Protein AF-A0A7Y4WZN3-F1 (afdb_monomer_lite)

Secondary structure (DSSP, 8-state):
----------------HHHHGGGS--THHHHHHHHHHTTSS--TTB--TTT-----TT--EE---B-TTT-B------EE-GGGTTTB-TTT--B-SEEE-TTT--EEEGGGGB---

Structure (mmCIF, N/CA/C/O backbone):
data_AF-A0A7Y4WZN3-F1
#
_entry.id   AF-A0A7Y4WZN3-F1
#
loop_
_atom_site.group_PDB
_atom_site.id
_atom_site.type_symbol
_atom_site.label_atom_id
_atom_site.label_alt_id
_atom_site.label_comp_id
_atom_site.label_asym_id
_atom_site.label_entity_id
_atom_site.label_seq_id
_atom_site.pdbx_PDB_ins_code
_atom_site.Cartn_x
_atom_site.Cartn_y
_atom_site.Cartn_z
_atom_site.occupancy
_atom_site.B_iso_or_equiv
_atom_site.auth_seq_id
_atom_site.auth_comp_id
_atom_site.auth_asym_id
_atom_site.auth_atom_id
_atom_site.pdbx_PDB_model_num
ATOM 1 N N . MET A 1 1 ? -46.349 46.192 59.677 1.00 38.41 1 MET A N 1
ATOM 2 C CA . MET A 1 1 ? -45.843 45.602 58.415 1.00 38.41 1 MET A CA 1
ATOM 3 C C . MET A 1 1 ? -44.552 44.880 58.789 1.00 38.41 1 MET A C 1
ATOM 5 O O . MET A 1 1 ? -43.684 45.549 59.320 1.00 38.41 1 MET A O 1
ATOM 9 N N . ARG A 1 2 ? -44.568 43.542 58.941 1.00 31.06 2 ARG A N 1
ATOM 10 C CA . ARG A 1 2 ? -44.101 42.539 57.943 1.00 31.06 2 ARG A CA 1
ATOM 11 C C . ARG A 1 2 ? -42.686 42.879 57.437 1.00 31.06 2 ARG A C 1
ATOM 13 O O . ARG A 1 2 ? -42.539 43.971 56.913 1.00 31.06 2 ARG A O 1
ATOM 20 N N . ASN A 1 3 ? -41.640 42.057 57.489 1.00 29.81 3 ASN A N 1
ATOM 21 C CA . ASN A 1 3 ? -41.422 40.649 57.836 1.00 29.81 3 ASN A CA 1
ATOM 22 C C . ASN A 1 3 ? -39.915 40.462 58.127 1.00 29.81 3 ASN A C 1
ATOM 24 O O . ASN A 1 3 ? -39.096 41.255 57.663 1.00 29.81 3 ASN A O 1
ATOM 28 N N . ASP A 1 4 ? -39.590 39.375 58.825 1.00 39.78 4 ASP A N 1
ATOM 29 C CA . ASP A 1 4 ? -38.293 38.691 58.861 1.00 39.78 4 ASP A CA 1
ATOM 30 C C . ASP A 1 4 ? -37.650 38.476 57.474 1.00 39.78 4 ASP A C 1
ATOM 32 O O . ASP A 1 4 ? -38.353 38.443 56.462 1.00 39.78 4 ASP A O 1
ATOM 36 N N . LEU A 1 5 ? -36.329 38.236 57.438 1.00 38.78 5 LEU A N 1
ATOM 37 C CA . LEU A 1 5 ? -35.738 36.933 57.063 1.00 38.78 5 LEU A CA 1
ATOM 38 C C . LEU A 1 5 ? -34.206 37.022 56.859 1.00 38.78 5 LEU A C 1
ATOM 40 O O . LEU A 1 5 ? -33.701 37.587 55.896 1.00 38.78 5 LEU A O 1
ATOM 44 N N . THR A 1 6 ? -33.490 36.423 57.814 1.00 39.16 6 THR A N 1
ATOM 45 C CA . THR A 1 6 ? -32.407 35.430 57.642 1.00 39.16 6 THR A CA 1
ATOM 46 C C . THR A 1 6 ? -31.358 35.588 56.526 1.00 39.16 6 THR A C 1
ATOM 48 O O . THR A 1 6 ? -31.624 35.372 55.350 1.00 39.16 6 THR A O 1
ATOM 51 N N . ASN A 1 7 ? -30.108 35.765 56.969 1.00 47.25 7 ASN A N 1
ATOM 52 C CA . ASN A 1 7 ? -28.996 34.815 56.801 1.00 47.25 7 ASN A CA 1
ATOM 53 C C . ASN A 1 7 ? -28.910 34.056 55.456 1.00 47.25 7 ASN A C 1
ATOM 55 O O . ASN A 1 7 ? -29.601 33.060 55.256 1.00 47.25 7 ASN A O 1
ATOM 59 N N . LEU A 1 8 ? -27.972 34.455 54.593 1.00 43.41 8 LEU A N 1
ATOM 60 C CA . LEU A 1 8 ? -27.484 33.631 53.482 1.00 43.41 8 LEU A CA 1
ATOM 61 C C . LEU A 1 8 ? -25.950 33.635 53.470 1.00 43.41 8 LEU A C 1
ATOM 63 O O . LEU A 1 8 ? -25.295 34.293 52.669 1.00 43.41 8 LEU A O 1
ATOM 67 N N . SER A 1 9 ? -25.389 32.847 54.386 1.00 47.88 9 SER A N 1
ATOM 68 C CA . SER A 1 9 ? -24.218 32.026 54.079 1.00 47.88 9 SER A CA 1
ATOM 69 C C . SER A 1 9 ? -24.600 31.064 52.954 1.00 47.88 9 SER A C 1
ATOM 71 O O . SER A 1 9 ? -25.602 30.370 53.087 1.00 47.88 9 SER A O 1
ATOM 73 N N . ASN A 1 10 ? -23.828 31.027 51.867 1.00 39.22 10 ASN A N 1
ATOM 74 C CA . ASN A 1 10 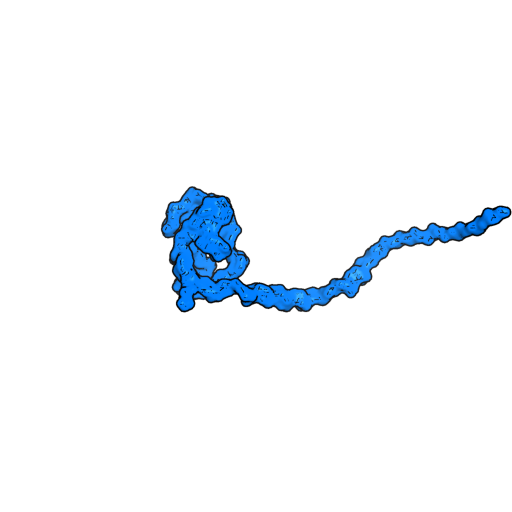? -23.716 29.876 50.965 1.00 39.22 10 ASN A CA 1
ATOM 75 C C . ASN A 1 10 ? -22.436 30.069 50.139 1.00 39.22 10 ASN A C 1
ATOM 77 O O . ASN A 1 10 ? -22.394 30.844 49.192 1.00 39.22 10 ASN A O 1
ATOM 81 N N . SER A 1 11 ? -21.307 29.595 50.660 1.00 41.31 11 SER A N 1
ATOM 82 C CA . SER A 1 11 ? -20.783 28.248 50.399 1.00 41.31 11 SER A CA 1
ATOM 83 C C . SER A 1 11 ? -20.270 28.122 48.964 1.00 41.31 11 SER A C 1
ATOM 85 O O . SER A 1 11 ? -21.002 27.780 48.035 1.00 41.31 11 SER A O 1
ATOM 87 N N . SER A 1 12 ? -18.975 28.427 48.810 1.00 44.94 12 SER A N 1
ATOM 88 C CA . SER A 1 12 ? -18.161 27.996 47.677 1.00 44.94 12 SER A CA 1
ATOM 89 C C . SER A 1 12 ? -18.373 26.505 47.466 1.00 44.94 12 SER A C 1
ATOM 91 O O . SER A 1 12 ? -17.952 25.690 48.286 1.00 44.94 12 SER A O 1
ATOM 93 N N . ARG A 1 13 ? -19.005 26.143 46.351 1.00 51.28 13 ARG A N 1
ATOM 94 C CA . ARG A 1 13 ? -19.039 24.762 45.879 1.00 51.28 13 ARG A CA 1
ATOM 95 C C . ARG A 1 13 ? -17.642 24.405 45.389 1.00 51.28 13 ARG A C 1
ATOM 97 O O . ARG A 1 13 ? -17.314 24.588 44.220 1.00 51.28 13 ARG A O 1
ATOM 104 N N . THR A 1 14 ? -16.800 23.929 46.295 1.00 50.62 14 THR A N 1
ATOM 105 C CA . THR A 1 14 ? -15.638 23.138 45.915 1.00 50.62 14 THR A CA 1
ATOM 106 C C . THR A 1 14 ? -16.172 21.873 45.255 1.00 50.62 14 THR A C 1
ATOM 108 O O . THR A 1 14 ? -16.818 21.039 45.887 1.00 50.62 14 THR A O 1
ATOM 111 N N . PHE A 1 15 ? -15.966 21.757 43.946 1.00 51.88 15 PHE A N 1
ATOM 112 C CA . PHE A 1 15 ? -16.204 20.510 43.236 1.00 51.88 15 PHE A CA 1
ATOM 113 C C . PHE A 1 15 ? -15.239 19.469 43.810 1.00 51.88 15 PHE A C 1
ATOM 115 O O . PHE A 1 15 ? -14.033 19.516 43.568 1.00 51.88 15 PHE A O 1
ATOM 122 N N . ASN A 1 16 ? -15.761 18.571 44.644 1.00 48.47 16 ASN A N 1
ATOM 123 C CA . ASN A 1 16 ? -14.995 17.475 45.216 1.00 48.47 16 ASN A CA 1
ATOM 124 C C . ASN A 1 16 ? -14.592 16.511 44.090 1.00 48.47 16 ASN A C 1
ATOM 126 O O . ASN A 1 16 ? -15.392 15.696 43.636 1.00 48.47 16 ASN A O 1
ATOM 130 N N . LEU A 1 17 ? -13.322 16.567 43.679 1.00 53.78 17 LEU A N 1
ATOM 131 C CA . LEU A 1 17 ? -12.682 15.606 42.765 1.00 53.78 17 LEU A CA 1
ATOM 132 C C . LEU A 1 17 ? -12.838 14.143 43.230 1.00 53.78 17 LEU A C 1
ATOM 134 O O . LEU A 1 17 ? -12.792 13.221 42.420 1.00 53.78 17 LEU A O 1
ATOM 138 N N . LEU A 1 18 ? -13.066 13.931 44.529 1.00 50.97 18 LEU A N 1
ATOM 139 C CA . LEU A 1 18 ? -13.292 12.616 45.128 1.00 50.97 18 LEU A CA 1
ATOM 140 C C . LEU A 1 18 ? -14.677 12.025 44.813 1.00 50.97 18 LEU A C 1
ATOM 142 O O . LEU A 1 18 ? -14.806 10.804 44.768 1.00 50.97 18 LEU A O 1
ATOM 146 N N . GLU A 1 19 ? -15.702 12.848 44.567 1.00 47.00 19 GLU A N 1
ATOM 147 C CA . GLU A 1 19 ? -17.046 12.348 44.233 1.00 47.00 19 GLU A CA 1
ATOM 148 C C . GLU A 1 19 ? -17.188 11.995 42.751 1.00 47.00 19 GLU A C 1
ATOM 150 O O . GLU A 1 19 ? -17.883 11.041 42.408 1.00 47.00 19 GLU A O 1
ATOM 155 N N . PHE A 1 20 ? -16.464 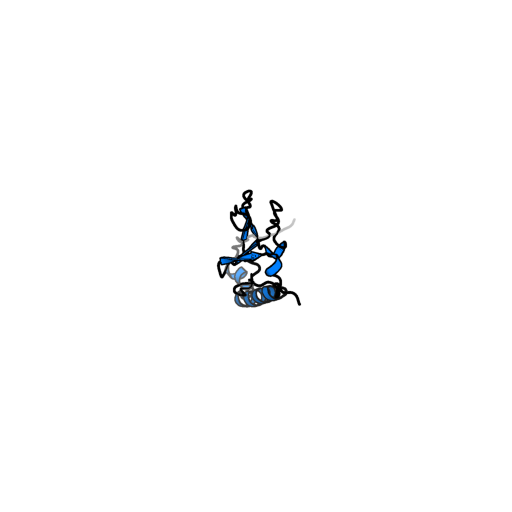12.689 41.870 1.00 50.28 20 PHE A N 1
ATOM 156 C CA . PHE A 1 20 ? -16.487 12.417 40.429 1.00 50.28 20 PHE A CA 1
ATOM 157 C C . PHE A 1 20 ? -15.929 11.022 40.089 1.00 50.28 20 PHE A C 1
ATOM 159 O O . PHE A 1 20 ? -16.393 10.355 39.167 1.00 50.28 20 PHE A O 1
ATOM 166 N N . ARG A 1 21 ? -14.984 10.531 40.902 1.00 52.25 21 ARG A N 1
ATOM 167 C CA . ARG A 1 21 ? -14.331 9.224 40.734 1.00 52.25 21 ARG A CA 1
ATOM 168 C C . ARG A 1 21 ? -15.262 8.027 40.967 1.00 52.25 21 ARG A C 1
ATOM 170 O O . ARG A 1 21 ? -14.956 6.935 40.510 1.00 52.25 21 ARG A O 1
ATOM 177 N N . ARG A 1 22 ? -16.397 8.208 41.654 1.00 52.47 22 ARG A N 1
ATOM 178 C CA . ARG A 1 22 ? -17.331 7.115 41.993 1.00 52.47 22 ARG A CA 1
ATOM 1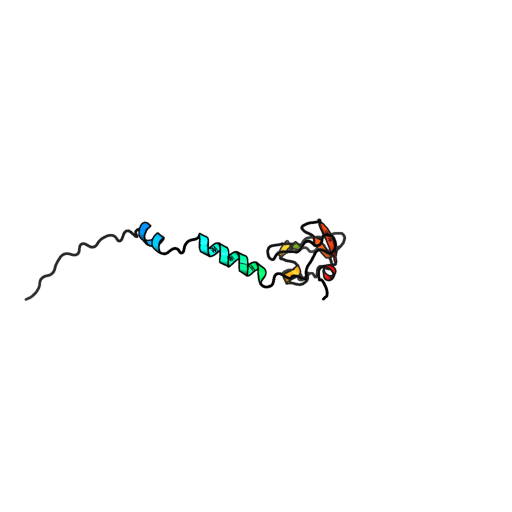79 C C . ARG A 1 22 ? -18.205 6.631 40.834 1.00 52.47 22 ARG A C 1
ATOM 181 O O . ARG A 1 22 ? -18.897 5.635 41.002 1.00 52.47 22 ARG A O 1
ATOM 188 N N . SER A 1 23 ? -18.185 7.326 39.698 1.00 52.72 23 SER A N 1
ATOM 189 C CA . SER A 1 23 ? -19.062 7.029 38.554 1.00 52.72 23 SER A CA 1
ATOM 190 C C . SER A 1 23 ? -18.304 6.569 37.312 1.00 52.72 23 SER A C 1
ATOM 192 O O . SER A 1 23 ? -18.925 6.357 36.273 1.00 52.72 23 SER A O 1
ATOM 194 N N . LEU A 1 24 ? -16.976 6.450 37.391 1.00 56.88 24 LEU A N 1
ATOM 195 C CA . LEU A 1 24 ? -16.205 5.880 36.297 1.00 56.88 24 LEU A CA 1
ATOM 196 C C . LEU A 1 24 ? -16.415 4.360 36.336 1.00 56.88 24 LEU A C 1
ATOM 198 O O . LEU A 1 24 ? -16.142 3.753 37.372 1.00 56.88 24 LEU A O 1
ATOM 202 N N . PRO A 1 25 ? -16.957 3.748 35.270 1.00 54.78 25 PRO A N 1
ATOM 203 C CA . PRO A 1 25 ? -16.999 2.295 35.174 1.00 54.78 25 PRO A CA 1
ATOM 204 C C . PRO A 1 25 ? -15.570 1.746 35.290 1.00 54.78 25 PRO A C 1
ATOM 206 O O . PRO A 1 25 ? -14.641 2.390 34.805 1.00 54.78 25 PRO A O 1
ATOM 209 N N . ASP A 1 26 ? -15.404 0.591 35.944 1.00 56.53 26 ASP A N 1
ATOM 210 C CA . ASP A 1 26 ? -14.104 -0.078 36.095 1.00 56.53 26 ASP A CA 1
ATOM 211 C C . ASP A 1 26 ? -13.381 -0.127 34.737 1.00 56.53 26 ASP A C 1
ATOM 213 O O . ASP A 1 26 ? -13.862 -0.784 33.808 1.00 56.53 26 ASP A O 1
ATOM 217 N N . GLU A 1 27 ? -12.244 0.575 34.616 1.00 52.69 27 GLU A N 1
ATOM 218 C CA . GLU A 1 27 ? -11.437 0.657 33.381 1.00 52.69 27 GLU A CA 1
ATOM 219 C C . GLU A 1 27 ? -11.113 -0.733 32.811 1.00 52.69 27 GLU A C 1
ATOM 221 O O . GLU A 1 27 ? -11.038 -0.913 31.598 1.00 52.69 27 GLU A O 1
ATOM 226 N N . GLU A 1 28 ? -11.013 -1.734 33.685 1.00 54.00 28 GLU A N 1
ATOM 227 C CA . GLU A 1 28 ? -10.700 -3.123 33.354 1.00 54.00 28 GLU A CA 1
ATOM 228 C C . GLU A 1 28 ? -11.795 -3.823 32.524 1.00 54.00 28 GLU A C 1
ATOM 230 O O . GLU A 1 28 ? -11.493 -4.697 31.722 1.00 54.00 28 GLU A O 1
ATOM 235 N N . LYS A 1 29 ? -13.073 -3.419 32.628 1.00 50.97 29 LYS A N 1
ATOM 236 C CA . LYS A 1 29 ? -14.170 -4.030 31.840 1.00 50.97 29 LYS A CA 1
ATOM 237 C C . LYS A 1 29 ? -14.344 -3.442 30.443 1.00 50.97 29 LYS A C 1
ATOM 239 O O . LYS A 1 29 ? -15.104 -3.981 29.636 1.00 50.97 29 LYS A O 1
ATOM 244 N N . VAL A 1 30 ? -13.711 -2.307 30.161 1.00 54.66 30 VAL A N 1
ATOM 245 C CA . VAL A 1 30 ? -13.837 -1.622 28.868 1.00 54.66 30 VAL A CA 1
ATOM 246 C C . VAL A 1 30 ? -12.922 -2.266 27.825 1.00 54.66 30 VAL A C 1
ATOM 248 O O . VAL A 1 30 ? -13.301 -2.354 26.658 1.00 54.66 30 VAL A O 1
ATOM 251 N N . THR A 1 31 ? -11.763 -2.780 28.237 1.00 55.50 31 THR A N 1
ATOM 252 C CA . THR A 1 31 ? -10.762 -3.371 27.337 1.00 55.50 31 THR A CA 1
ATOM 253 C C . THR A 1 31 ? -11.237 -4.662 26.675 1.00 55.50 31 THR A C 1
ATOM 255 O O . THR A 1 31 ? -10.988 -4.856 25.486 1.00 55.50 31 THR A O 1
ATOM 258 N N . ASP A 1 32 ? -12.008 -5.491 27.383 1.00 52.09 32 ASP A N 1
ATOM 259 C CA . ASP A 1 32 ? -12.503 -6.771 26.851 1.00 52.09 32 ASP A CA 1
ATOM 260 C C . ASP A 1 32 ? -13.474 -6.587 25.677 1.00 52.09 32 ASP A C 1
ATOM 262 O O . ASP A 1 32 ? -13.474 -7.366 24.727 1.00 52.09 32 ASP A O 1
ATOM 266 N N . ARG A 1 33 ? -14.273 -5.511 25.688 1.00 54.88 33 ARG A N 1
ATOM 267 C CA . ARG A 1 33 ? -15.246 -5.231 24.618 1.00 54.88 33 ARG A CA 1
ATOM 268 C C . ARG A 1 33 ? -14.620 -4.594 23.377 1.00 54.88 33 ARG A C 1
ATOM 270 O O . ARG A 1 33 ? -15.246 -4.612 22.324 1.00 54.88 33 ARG A O 1
ATOM 277 N N . ILE A 1 34 ? -13.420 -4.021 23.491 1.00 58.75 34 ILE A N 1
ATOM 278 C CA . ILE A 1 34 ? -12.700 -3.409 22.362 1.00 58.75 34 ILE A CA 1
ATOM 279 C C . ILE A 1 34 ? -11.983 -4.489 21.538 1.00 58.75 34 ILE A C 1
ATOM 281 O O . ILE A 1 34 ? -11.966 -4.397 20.313 1.00 58.75 34 ILE A O 1
ATOM 285 N N . GLY A 1 35 ? -11.468 -5.547 22.178 1.00 51.47 35 GLY A N 1
ATOM 286 C CA . GLY A 1 35 ? -10.778 -6.647 21.490 1.00 51.47 35 GLY A CA 1
ATOM 287 C C . GLY A 1 35 ? -11.677 -7.520 20.603 1.00 51.47 35 GLY A C 1
ATOM 288 O O . GLY A 1 35 ? -11.204 -8.095 19.629 1.00 51.47 35 GLY A O 1
ATOM 289 N N . GLU A 1 36 ? -12.979 -7.597 20.894 1.00 52.22 36 GLU A N 1
ATOM 290 C CA . GLU A 1 36 ? -13.926 -8.424 20.129 1.00 52.22 36 GLU A CA 1
ATOM 291 C C . GLU A 1 36 ? -14.381 -7.767 18.811 1.00 52.22 36 GLU A C 1
ATOM 293 O O . GLU A 1 36 ? -14.693 -8.464 17.844 1.00 52.22 36 GLU A O 1
ATOM 298 N N . ILE A 1 37 ? -14.370 -6.432 18.724 1.00 54.91 37 ILE A N 1
ATOM 299 C CA . ILE A 1 37 ? -14.855 -5.683 17.547 1.00 54.91 37 ILE A CA 1
ATOM 300 C C . ILE A 1 37 ? -13.885 -5.802 16.359 1.00 54.91 37 ILE A C 1
ATOM 302 O O . ILE A 1 37 ? -14.322 -5.781 15.210 1.00 54.91 37 ILE A O 1
ATOM 306 N N . ASP A 1 38 ? -12.595 -6.027 16.619 1.00 53.38 38 ASP A N 1
ATOM 307 C CA . ASP A 1 38 ? -11.567 -6.234 15.585 1.00 53.38 38 ASP A CA 1
ATOM 308 C C . ASP A 1 38 ? -11.773 -7.544 14.791 1.00 53.38 38 ASP A C 1
ATOM 310 O O . ASP A 1 38 ? -11.238 -7.746 13.702 1.00 53.38 38 ASP A O 1
ATOM 314 N N . SER A 1 39 ? -12.596 -8.455 15.324 1.00 52.12 39 SER A N 1
ATOM 315 C CA . SER A 1 39 ? -12.781 -9.804 14.785 1.00 52.12 39 SER A CA 1
ATOM 316 C C . SER A 1 39 ? -14.039 -9.999 13.934 1.00 52.12 39 SER A C 1
ATOM 318 O O . SER A 1 39 ? -14.239 -11.093 13.395 1.00 52.12 39 SER A O 1
ATOM 320 N N . ILE A 1 40 ? -14.879 -8.966 13.788 1.00 55.53 40 ILE A N 1
ATOM 321 C CA . ILE A 1 40 ? -16.206 -9.139 13.181 1.00 55.53 40 ILE A CA 1
ATOM 322 C C . ILE A 1 40 ? -16.144 -9.240 11.653 1.00 55.53 40 ILE A C 1
ATOM 324 O O . ILE A 1 40 ? -16.869 -10.064 11.124 1.00 55.53 40 ILE A O 1
ATOM 328 N N . ASP A 1 41 ? -15.235 -8.549 10.956 1.00 53.31 41 ASP A N 1
ATOM 329 C CA . ASP A 1 41 ? -15.094 -8.679 9.488 1.00 53.31 41 ASP A CA 1
ATOM 330 C C . ASP A 1 41 ? -13.670 -8.348 8.990 1.00 53.31 41 ASP A C 1
ATOM 332 O O . ASP A 1 41 ? -13.459 -7.765 7.925 1.00 53.31 41 ASP A O 1
ATOM 336 N N . GLY A 1 42 ? -12.647 -8.715 9.769 1.00 53.00 42 GLY A N 1
ATOM 337 C CA . GLY A 1 42 ? -11.251 -8.620 9.339 1.00 53.00 42 GLY A CA 1
ATOM 338 C C . GLY A 1 42 ? -10.999 -9.576 8.176 1.00 53.00 42 GLY A C 1
ATOM 339 O O . GLY A 1 42 ? -10.819 -10.771 8.400 1.00 53.00 42 GLY A O 1
ATOM 340 N N . ASN A 1 43 ? -11.051 -9.044 6.953 1.00 60.72 43 ASN A N 1
ATOM 341 C CA . ASN A 1 43 ? -10.934 -9.706 5.653 1.00 60.72 43 ASN A CA 1
ATOM 342 C C . ASN A 1 43 ? -10.122 -11.020 5.691 1.00 60.72 43 ASN A C 1
ATOM 344 O O . ASN A 1 43 ? -8.903 -11.034 5.500 1.00 60.72 43 ASN A O 1
ATOM 348 N N . ARG A 1 44 ? -10.799 -12.141 5.996 1.00 67.88 44 ARG A N 1
ATOM 349 C CA . ARG A 1 44 ? -10.151 -13.448 6.236 1.00 67.88 44 ARG A CA 1
ATOM 350 C C . ARG A 1 44 ? -9.443 -13.989 4.996 1.00 67.88 44 ARG A C 1
ATOM 352 O O . ARG A 1 44 ? -8.560 -14.838 5.137 1.00 67.88 44 ARG A O 1
ATOM 359 N N . ASN A 1 45 ? -9.804 -13.426 3.846 1.00 88.38 45 ASN A N 1
ATOM 360 C CA . ASN A 1 45 ? -9.409 -13.841 2.515 1.00 88.38 45 ASN A CA 1
ATOM 361 C C . ASN A 1 45 ? -8.312 -12.938 1.928 1.00 88.38 45 ASN A C 1
ATOM 363 O O . ASN A 1 45 ? -8.021 -13.050 0.744 1.00 88.38 45 ASN A O 1
ATOM 367 N N . ILE A 1 46 ? -7.699 -12.038 2.709 1.00 95.00 46 ILE A N 1
ATOM 368 C CA . ILE A 1 46 ? -6.536 -11.266 2.248 1.00 95.00 46 ILE A CA 1
ATOM 369 C C . ILE A 1 46 ? -5.274 -11.776 2.921 1.00 95.00 46 ILE A C 1
ATOM 371 O O . ILE A 1 46 ? -5.139 -11.706 4.144 1.00 95.00 46 ILE A O 1
ATOM 375 N N . ARG A 1 47 ? -4.315 -12.259 2.128 1.00 96.31 47 ARG A N 1
ATOM 376 C CA . ARG A 1 47 ? -3.021 -12.739 2.624 1.00 96.31 47 ARG A CA 1
ATOM 377 C C . ARG A 1 47 ? -1.910 -12.444 1.638 1.00 96.31 47 ARG A C 1
ATOM 379 O O . ARG A 1 47 ? -2.091 -12.544 0.432 1.00 96.31 47 ARG A O 1
ATOM 386 N N . CYS A 1 48 ? -0.720 -12.175 2.164 1.00 97.44 48 CYS A N 1
ATOM 387 C CA . CYS A 1 48 ? 0.476 -12.087 1.343 1.00 97.44 48 CYS A CA 1
ATOM 388 C C . CYS A 1 48 ? 0.661 -13.407 0.566 1.00 97.44 48 CYS A C 1
ATOM 390 O O . CYS A 1 48 ? 0.777 -14.462 1.202 1.00 97.44 48 CYS A O 1
ATOM 392 N N . PRO A 1 49 ? 0.770 -13.373 -0.773 1.00 97.00 49 PRO A N 1
ATOM 393 C CA . PRO A 1 49 ? 0.956 -14.583 -1.579 1.00 97.00 49 PRO A CA 1
ATOM 394 C C . PRO A 1 49 ? 2.264 -15.323 -1.276 1.00 97.00 49 PRO A C 1
ATOM 396 O O . PRO A 1 49 ? 2.371 -16.524 -1.502 1.00 97.00 49 PRO A O 1
ATOM 399 N N . ILE A 1 50 ? 3.257 -14.606 -0.742 1.00 97.56 50 ILE A N 1
ATOM 400 C CA . ILE A 1 50 ? 4.602 -15.121 -0.478 1.00 97.56 50 ILE A CA 1
ATOM 401 C C .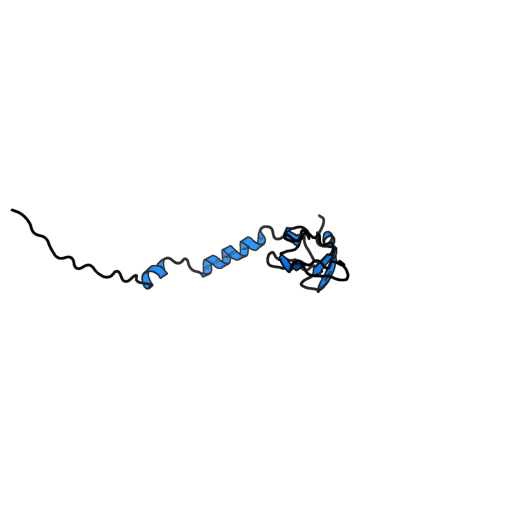 ILE A 1 50 ? 4.686 -15.750 0.917 1.00 97.56 50 ILE A C 1
ATOM 403 O O . ILE A 1 50 ? 5.081 -16.904 1.054 1.00 97.56 50 ILE A O 1
ATOM 407 N N . CYS A 1 51 ? 4.337 -14.996 1.966 1.00 97.50 51 CYS A N 1
ATOM 408 C CA . CYS A 1 51 ? 4.548 -15.418 3.357 1.00 97.50 51 CYS A CA 1
ATOM 409 C C . CYS A 1 51 ? 3.261 -15.678 4.146 1.00 97.50 51 CYS A C 1
ATOM 411 O O . CYS A 1 51 ? 3.336 -16.024 5.322 1.00 97.50 51 CYS A O 1
ATOM 413 N N . ARG A 1 52 ? 2.086 -15.505 3.526 1.00 95.56 52 ARG A N 1
ATOM 414 C CA . ARG A 1 52 ? 0.759 -15.725 4.131 1.00 95.56 52 ARG A CA 1
ATOM 415 C C . ARG A 1 52 ? 0.387 -14.769 5.269 1.00 95.56 52 ARG A C 1
ATOM 417 O O . ARG A 1 52 ? -0.668 -14.947 5.879 1.00 95.56 52 ARG A O 1
ATOM 424 N N . TRP A 1 53 ? 1.212 -13.751 5.531 1.00 96.38 53 TRP A N 1
ATOM 425 C CA . TRP A 1 53 ? 0.896 -12.675 6.471 1.00 96.38 53 TRP A CA 1
ATOM 426 C C . TRP A 1 53 ? -0.440 -12.019 6.119 1.00 96.38 53 TRP A C 1
ATOM 428 O O . TRP A 1 53 ? -0.719 -11.773 4.946 1.00 96.38 53 TRP A O 1
ATOM 438 N N . GLN A 1 54 ? -1.250 -11.754 7.141 1.00 95.56 54 GLN A N 1
ATOM 439 C CA . GLN A 1 54 ? -2.572 -11.164 6.995 1.00 95.56 54 GLN A CA 1
ATOM 440 C C . GLN A 1 54 ? -2.548 -9.713 7.486 1.00 95.56 54 GLN A C 1
ATOM 442 O O . GLN A 1 54 ? -2.243 -9.492 8.665 1.00 95.56 54 GLN A O 1
ATOM 447 N N . PRO A 1 55 ? -2.880 -8.748 6.616 1.00 94.81 55 PRO A N 1
ATOM 448 C CA . PRO A 1 55 ? -2.955 -7.351 6.999 1.00 94.81 55 PRO A CA 1
ATOM 449 C C . PRO A 1 55 ? -4.097 -7.117 7.992 1.00 94.81 55 PRO A C 1
ATOM 451 O O . PRO A 1 55 ? -5.178 -7.696 7.874 1.00 94.81 55 PRO A O 1
ATOM 454 N N . GLN A 1 56 ? -3.839 -6.262 8.969 1.00 93.69 56 GLN A N 1
ATOM 455 C CA . GLN A 1 56 ? -4.774 -5.757 9.965 1.00 93.69 56 GLN A CA 1
ATOM 456 C C . GLN A 1 56 ? -5.331 -4.399 9.529 1.00 93.69 56 GLN A C 1
ATOM 458 O O . GLN A 1 56 ? -4.753 -3.704 8.692 1.00 93.69 56 GLN A O 1
ATOM 463 N N . HIS A 1 57 ? -6.437 -3.969 10.137 1.00 89.81 57 HIS A N 1
ATOM 464 C CA . HIS A 1 57 ? -7.087 -2.700 9.795 1.00 89.81 57 HIS A CA 1
ATOM 465 C C . HIS A 1 57 ? -6.184 -1.467 10.022 1.00 89.81 57 HIS A C 1
ATOM 467 O O . HIS A 1 57 ? -6.342 -0.453 9.344 1.00 89.81 57 HIS A O 1
ATOM 473 N N . LEU A 1 58 ? -5.208 -1.542 10.938 1.00 93.12 58 LEU A N 1
ATOM 474 C CA . LEU A 1 58 ? -4.259 -0.455 11.228 1.00 93.12 58 LEU A CA 1
ATOM 475 C C . LEU A 1 58 ? -3.016 -0.439 10.340 1.00 93.12 58 LEU A C 1
ATOM 477 O O . LEU A 1 58 ? -2.265 0.532 10.398 1.00 93.12 58 LEU A O 1
ATOM 481 N N . ASP A 1 59 ? -2.797 -1.455 9.509 1.00 96.81 59 ASP A N 1
ATOM 482 C CA . ASP A 1 59 ? -1.638 -1.469 8.620 1.00 96.81 59 ASP A CA 1
ATOM 483 C C . ASP A 1 59 ? -1.742 -0.366 7.564 1.00 96.81 59 ASP A C 1
ATOM 485 O O . ASP A 1 59 ? -2.826 -0.059 7.052 1.00 96.81 59 ASP A O 1
ATOM 489 N N . ARG A 1 60 ? -0.607 0.272 7.264 1.00 97.94 60 ARG A N 1
ATOM 490 C CA . ARG A 1 60 ? -0.534 1.428 6.367 1.00 97.94 60 ARG A CA 1
ATOM 491 C C . ARG A 1 60 ? 0.502 1.215 5.276 1.00 97.94 60 ARG A C 1
ATOM 493 O O . ARG A 1 60 ? 1.632 0.814 5.540 1.00 97.94 60 ARG A O 1
ATOM 500 N N . TRP A 1 61 ? 0.095 1.555 4.060 1.00 98.25 61 TRP A N 1
ATOM 501 C CA . TRP A 1 61 ? 0.948 1.764 2.901 1.00 98.25 61 TRP A CA 1
ATOM 502 C C . TRP A 1 61 ? 0.927 3.239 2.555 1.00 98.25 61 TRP A C 1
ATOM 504 O O . TRP A 1 61 ? -0.083 3.916 2.756 1.00 98.25 61 TRP A O 1
ATOM 514 N N . THR A 1 62 ? 2.032 3.719 2.003 1.00 98.38 62 THR A N 1
ATOM 515 C CA . THR A 1 62 ? 2.186 5.120 1.627 1.00 98.38 62 THR A CA 1
ATOM 516 C C . THR A 1 62 ? 2.230 5.244 0.110 1.00 98.38 62 THR A C 1
ATOM 518 O O . THR A 1 62 ? 2.906 4.469 -0.566 1.00 98.38 62 THR A O 1
ATOM 521 N N . CYS A 1 63 ? 1.523 6.233 -0.439 1.00 98.31 63 CYS A N 1
ATOM 522 C CA . CYS A 1 63 ? 1.472 6.488 -1.876 1.00 98.31 63 CYS A CA 1
ATOM 523 C C . CYS A 1 63 ? 2.734 7.250 -2.248 1.00 98.31 63 CYS A C 1
ATOM 525 O O . CYS A 1 63 ? 2.727 8.480 -2.281 1.00 98.31 63 CYS A O 1
ATOM 527 N N . TRP A 1 64 ? 3.820 6.527 -2.469 1.00 97.44 64 TRP A N 1
ATOM 528 C CA . TRP A 1 64 ? 5.117 7.114 -2.769 1.00 97.44 64 TRP A CA 1
ATOM 529 C C . TRP A 1 64 ? 5.521 6.892 -4.215 1.00 97.44 64 TRP A C 1
ATOM 531 O O . TRP A 1 64 ? 4.901 6.105 -4.929 1.00 97.44 64 TRP A O 1
ATOM 541 N N . ASP A 1 65 ? 6.588 7.569 -4.617 1.00 97.69 65 ASP A N 1
ATOM 542 C CA . ASP A 1 65 ? 7.262 7.224 -5.856 1.00 97.69 65 ASP A CA 1
ATOM 543 C C . ASP A 1 65 ? 7.821 5.803 -5.735 1.00 97.69 65 ASP A C 1
ATOM 545 O O . ASP A 1 65 ? 8.462 5.432 -4.746 1.00 97.69 65 ASP A O 1
ATOM 549 N N . CYS A 1 66 ? 7.552 4.997 -6.748 1.00 95.88 66 CYS A N 1
ATOM 550 C CA . CYS A 1 66 ? 7.957 3.616 -6.854 1.00 95.88 66 CYS A CA 1
ATOM 551 C C . CYS A 1 66 ? 8.585 3.419 -8.228 1.00 95.88 66 CYS A C 1
ATOM 553 O O . CYS A 1 66 ? 7.948 3.637 -9.254 1.00 95.88 66 CYS A O 1
ATOM 555 N N . ASP A 1 67 ? 9.843 2.990 -8.241 1.00 95.81 67 ASP A N 1
ATOM 556 C CA . ASP A 1 67 ? 10.476 2.490 -9.456 1.00 95.81 67 ASP A CA 1
ATOM 557 C C . ASP A 1 67 ? 9.892 1.094 -9.786 1.00 95.81 67 ASP A C 1
ATOM 559 O O . ASP A 1 67 ? 8.692 0.857 -9.638 1.00 95.81 67 ASP A O 1
ATOM 563 N N . TYR A 1 68 ? 10.704 0.116 -10.179 1.00 93.75 68 TYR A N 1
ATOM 564 C CA . TYR A 1 68 ? 10.231 -1.267 -10.277 1.00 93.75 68 TYR A CA 1
ATOM 565 C C . TYR A 1 68 ? 9.570 -1.747 -8.957 1.00 93.75 68 TYR A C 1
ATOM 567 O O . TYR A 1 68 ? 10.164 -1.561 -7.889 1.00 93.75 68 TYR A O 1
ATOM 575 N N . PRO A 1 69 ? 8.406 -2.433 -8.989 1.00 95.31 69 PRO A N 1
ATOM 576 C CA . PRO A 1 69 ? 7.703 -2.962 -10.167 1.00 95.31 69 PRO A CA 1
ATOM 577 C C . PRO A 1 69 ? 6.558 -2.092 -10.719 1.00 95.31 69 PRO A C 1
ATOM 579 O O . PRO A 1 69 ? 5.971 -2.465 -11.735 1.00 95.31 69 PRO A O 1
ATOM 582 N N . GLU A 1 70 ? 6.213 -0.982 -10.065 1.00 94.19 70 GLU A N 1
ATOM 583 C CA . GLU A 1 70 ? 5.043 -0.162 -10.420 1.00 94.19 70 GLU A CA 1
ATOM 584 C C . GLU A 1 70 ? 5.382 0.936 -11.444 1.00 94.19 70 GLU A C 1
ATOM 586 O O . GLU A 1 70 ? 4.557 1.244 -12.300 1.00 94.19 70 GLU A O 1
ATOM 591 N N . TYR A 1 71 ? 6.599 1.490 -11.391 1.00 96.19 71 TYR A N 1
ATOM 592 C CA . TYR A 1 71 ? 7.071 2.609 -12.218 1.00 96.19 71 TYR A CA 1
ATOM 593 C C . TYR A 1 71 ? 6.138 3.831 -12.162 1.00 96.19 71 TYR A C 1
ATOM 595 O O . TYR A 1 71 ? 5.719 4.376 -13.185 1.00 96.19 71 TYR A O 1
ATOM 603 N N . PHE A 1 72 ? 5.812 4.260 -10.944 1.00 96.31 72 PHE A N 1
ATOM 604 C CA . PHE A 1 72 ? 4.938 5.387 -10.640 1.00 96.31 72 PHE A CA 1
ATOM 605 C C . PHE A 1 72 ? 5.719 6.492 -9.913 1.00 96.31 72 PHE A C 1
ATOM 607 O O . PHE A 1 72 ? 6.288 6.238 -8.860 1.00 96.31 72 PHE A O 1
ATOM 614 N N . TYR A 1 73 ? 5.737 7.719 -10.445 1.00 97.06 73 TYR A N 1
ATOM 615 C CA . TYR A 1 73 ? 6.558 8.833 -9.925 1.00 97.06 73 TYR A CA 1
ATOM 616 C C . TYR A 1 73 ? 5.740 10.099 -9.603 1.00 97.06 73 TYR A C 1
ATOM 618 O O . TYR A 1 73 ? 6.242 11.218 -9.696 1.00 97.06 73 TYR A O 1
ATOM 626 N N . GLU A 1 74 ? 4.451 9.929 -9.298 1.00 96.94 74 GLU A N 1
ATOM 627 C CA . GLU A 1 74 ? 3.547 11.017 -8.897 1.00 96.94 74 GLU A CA 1
ATOM 628 C C . GLU A 1 74 ? 2.937 10.738 -7.509 1.00 96.94 74 GLU A C 1
ATOM 630 O O . GLU A 1 74 ? 1.748 10.971 -7.260 1.00 96.94 74 GLU A O 1
ATOM 635 N N . GLY A 1 75 ? 3.739 10.187 -6.592 1.00 96.69 75 GLY A N 1
ATOM 636 C CA . GLY A 1 75 ? 3.309 9.853 -5.237 1.00 96.69 75 GLY A CA 1
ATOM 637 C C . GLY A 1 75 ? 2.768 11.067 -4.476 1.00 96.69 75 GLY A C 1
ATOM 638 O O . GLY A 1 75 ? 3.445 12.082 -4.336 1.00 96.69 75 GLY A O 1
ATOM 639 N N . CYS A 1 76 ? 1.543 10.971 -3.944 1.00 98.25 76 CYS A N 1
ATOM 640 C CA . CYS A 1 76 ? 0.916 12.062 -3.180 1.00 98.25 76 CYS A CA 1
ATOM 641 C C . CYS A 1 76 ? 1.148 11.984 -1.665 1.00 98.25 76 CYS A C 1
ATOM 643 O O . CYS A 1 76 ? 0.751 12.881 -0.925 1.00 98.25 76 CYS A O 1
ATOM 645 N N . GLY A 1 77 ? 1.737 10.889 -1.198 1.00 98.19 77 GLY A N 1
ATOM 646 C CA . GLY A 1 77 ? 2.126 10.674 0.184 1.00 98.19 77 GLY A CA 1
ATOM 647 C C . GLY A 1 77 ? 1.040 10.288 1.174 1.00 98.19 77 GLY A C 1
ATOM 648 O O . GLY A 1 77 ? 1.304 10.204 2.369 1.00 98.19 77 GLY A O 1
ATOM 649 N N . THR A 1 78 ? -0.164 10.003 0.694 1.00 98.44 78 THR A N 1
ATOM 650 C CA . THR A 1 78 ? -1.246 9.506 1.543 1.00 98.44 78 THR A CA 1
ATOM 651 C C . THR A 1 78 ? -0.877 8.161 2.158 1.00 98.44 78 THR A C 1
ATOM 653 O O . THR A 1 78 ? -0.379 7.285 1.455 1.00 98.44 78 THR A O 1
ATOM 656 N N . GLU A 1 79 ? -1.166 7.992 3.447 1.00 98.56 79 GLU A N 1
ATOM 657 C CA . GLU A 1 79 ? -1.069 6.724 4.170 1.00 98.56 79 GLU A CA 1
ATOM 658 C C . GLU A 1 79 ? -2.464 6.119 4.335 1.00 98.56 79 GLU A C 1
ATOM 660 O O . GLU A 1 79 ? -3.371 6.776 4.847 1.00 98.56 79 GLU A O 1
ATOM 665 N N . TRP A 1 80 ? -2.659 4.876 3.901 1.00 97.94 80 TRP A N 1
ATOM 666 C CA . TRP A 1 80 ? -3.943 4.180 4.027 1.00 97.94 80 TRP A CA 1
ATOM 667 C C . TRP A 1 80 ? -3.752 2.667 4.045 1.00 97.94 80 TRP A C 1
ATOM 669 O O . TRP A 1 80 ? -2.673 2.157 3.731 1.00 97.94 80 TRP A O 1
ATOM 679 N N . ASN A 1 81 ? -4.797 1.931 4.418 1.00 97.38 81 ASN A N 1
ATOM 680 C CA . ASN A 1 81 ? -4.805 0.495 4.200 1.00 97.38 81 ASN A CA 1
ATOM 681 C C . ASN A 1 81 ? -5.216 0.224 2.747 1.00 97.38 81 ASN A C 1
ATOM 683 O O . ASN A 1 81 ? -6.354 0.470 2.354 1.00 97.38 81 ASN A O 1
ATOM 687 N N . THR A 1 82 ? -4.287 -0.299 1.948 1.00 97.50 82 THR A N 1
ATOM 688 C CA . THR A 1 82 ? -4.492 -0.528 0.509 1.00 97.50 82 THR A CA 1
ATOM 689 C C . THR A 1 82 ? -5.720 -1.391 0.197 1.00 97.50 82 THR A C 1
ATOM 691 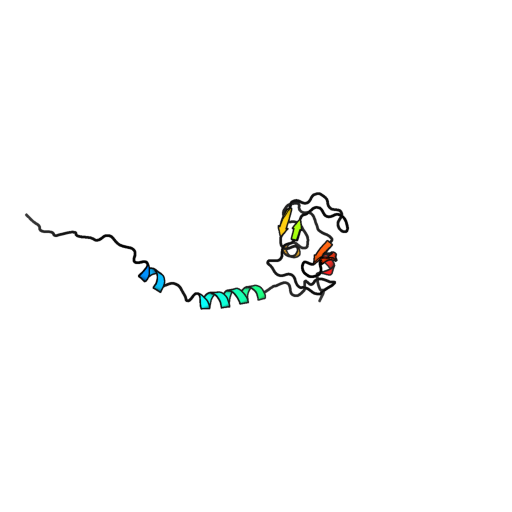O O . THR A 1 82 ? -6.376 -1.206 -0.828 1.00 97.50 82 THR A O 1
ATOM 694 N N . PHE A 1 83 ? -6.106 -2.277 1.114 1.00 96.69 83 PHE A N 1
ATOM 695 C CA . PHE A 1 83 ? -7.229 -3.189 0.933 1.00 96.69 83 PHE A CA 1
ATOM 696 C C . PHE A 1 83 ? -8.600 -2.556 1.201 1.00 96.69 83 PHE A C 1
ATOM 698 O O . PHE A 1 83 ? -9.601 -3.112 0.753 1.00 96.69 83 PHE A O 1
ATOM 705 N N . GLU A 1 84 ? -8.670 -1.387 1.850 1.00 95.31 84 GLU A N 1
ATOM 706 C CA . GLU A 1 84 ? -9.922 -0.624 2.020 1.00 95.31 84 GLU A CA 1
ATOM 707 C C . GLU A 1 84 ? -10.471 -0.114 0.680 1.00 95.31 84 GLU A C 1
ATOM 709 O O . GLU A 1 84 ? -11.675 0.083 0.524 1.00 95.31 84 GLU A O 1
ATOM 714 N N . THR A 1 85 ? -9.588 0.097 -0.296 1.00 96.38 85 THR A N 1
ATOM 715 C CA . THR A 1 85 ? -9.915 0.692 -1.598 1.00 96.38 85 THR A CA 1
ATOM 716 C C . THR A 1 85 ? -9.554 -0.205 -2.781 1.00 96.38 85 THR A C 1
ATOM 718 O O . THR A 1 85 ? -9.645 0.237 -3.927 1.00 96.38 85 THR A O 1
ATOM 721 N N . GLY A 1 86 ? -9.121 -1.444 -2.527 1.00 95.88 86 GLY A N 1
ATOM 722 C CA . GLY A 1 86 ? -8.663 -2.367 -3.568 1.00 95.88 86 GLY A CA 1
ATOM 723 C C . GLY A 1 86 ? -7.455 -1.841 -4.347 1.00 95.88 86 GLY A C 1
ATOM 724 O O . GLY A 1 86 ? -7.419 -1.936 -5.572 1.00 95.88 86 GLY A O 1
ATOM 725 N N . GLY A 1 87 ? -6.502 -1.209 -3.661 1.00 96.81 87 GLY A N 1
ATOM 726 C CA . GLY A 1 87 ? -5.267 -0.704 -4.259 1.00 96.81 87 GLY A CA 1
ATOM 727 C C . GLY A 1 87 ? -5.366 0.719 -4.796 1.00 96.81 87 GLY A C 1
ATOM 728 O O . GLY A 1 87 ? -4.382 1.254 -5.297 1.00 96.81 87 GLY A O 1
ATOM 729 N N . LYS A 1 88 ? -6.523 1.377 -4.693 1.00 98.50 88 LYS A N 1
ATOM 730 C CA . LYS A 1 88 ? -6.686 2.740 -5.201 1.00 98.50 88 LYS A CA 1
ATOM 731 C C . LYS A 1 88 ? -6.312 3.784 -4.152 1.00 98.50 88 LYS A C 1
ATOM 733 O O . LYS A 1 88 ? -6.935 3.846 -3.094 1.00 98.50 88 LYS A O 1
ATOM 738 N N . CYS A 1 89 ? -5.352 4.656 -4.440 1.00 98.31 89 CYS A N 1
ATOM 739 C CA . CYS A 1 89 ? -5.043 5.765 -3.542 1.00 98.31 89 CYS A CA 1
ATOM 740 C C . CYS A 1 89 ? -6.276 6.683 -3.388 1.00 98.31 89 CYS A C 1
ATOM 742 O O . CYS A 1 89 ? -6.817 7.138 -4.398 1.00 98.31 89 CYS A O 1
ATOM 744 N N . PRO A 1 90 ? -6.727 7.013 -2.165 1.00 98.31 90 PRO A N 1
ATOM 745 C CA . PRO A 1 90 ? -7.927 7.832 -1.969 1.00 98.31 90 PRO A CA 1
ATOM 746 C C . PRO A 1 90 ? -7.728 9.316 -2.320 1.00 98.31 90 PRO A C 1
ATOM 748 O O . PRO A 1 90 ? -8.703 10.059 -2.394 1.00 98.31 90 PRO A O 1
ATOM 751 N N . THR A 1 91 ? -6.484 9.759 -2.534 1.00 98.25 91 THR A N 1
ATOM 752 C CA . THR A 1 91 ? -6.153 11.164 -2.814 1.00 98.25 91 THR A CA 1
ATOM 753 C C . THR A 1 91 ? -5.815 11.401 -4.282 1.00 98.25 91 THR A C 1
ATOM 755 O O . THR A 1 91 ? -6.507 12.174 -4.938 1.00 98.25 91 THR A O 1
ATOM 758 N N . CYS A 1 92 ? -4.777 10.749 -4.820 1.00 98.00 92 CYS A N 1
ATOM 759 C CA . CYS A 1 92 ? -4.397 10.916 -6.230 1.00 98.00 92 CYS A CA 1
ATOM 760 C C . CYS A 1 92 ? -5.139 9.966 -7.179 1.00 98.00 92 CYS A C 1
ATOM 762 O O . CYS A 1 92 ? -4.995 10.082 -8.391 1.00 98.00 92 CYS A O 1
ATOM 764 N N . PHE A 1 93 ? -5.933 9.032 -6.644 1.00 97.62 93 PHE A N 1
ATOM 765 C CA . PHE A 1 93 ? -6.695 8.039 -7.407 1.00 97.62 93 PHE A CA 1
ATOM 766 C C . PHE A 1 93 ? -5.861 7.064 -8.248 1.00 97.62 93 PHE A C 1
ATOM 768 O O . PHE A 1 93 ? -6.455 6.302 -9.015 1.00 97.62 93 PHE A O 1
ATOM 775 N N . HIS A 1 94 ? -4.534 7.031 -8.067 1.00 97.81 94 HIS A N 1
ATOM 776 C CA . HIS A 1 94 ? -3.671 6.014 -8.671 1.00 97.81 94 HIS A CA 1
ATOM 777 C C . HIS A 1 94 ? -4.123 4.612 -8.259 1.00 97.81 94 HIS A C 1
ATOM 779 O O . HIS A 1 94 ? -4.414 4.373 -7.084 1.00 97.81 94 HIS A O 1
ATOM 785 N N . GLN A 1 95 ? -4.189 3.698 -9.223 1.00 98.19 95 GLN A N 1
ATOM 786 C CA . GLN A 1 95 ? -4.539 2.301 -8.997 1.00 98.19 95 GLN A CA 1
ATOM 787 C C . GLN A 1 95 ? -3.252 1.487 -8.924 1.00 98.19 95 GLN A C 1
ATOM 789 O O . GLN A 1 95 ? -2.662 1.182 -9.956 1.00 98.19 95 GLN A O 1
ATOM 794 N N . TRP A 1 96 ? -2.851 1.116 -7.712 1.00 98.00 96 TRP A N 1
ATOM 795 C CA . TRP A 1 96 ? -1.672 0.294 -7.494 1.00 98.00 96 TRP A CA 1
ATOM 796 C C . TRP A 1 96 ? -1.906 -1.119 -8.032 1.00 98.00 96 TRP A C 1
ATOM 798 O O . TRP A 1 96 ? -2.839 -1.810 -7.604 1.00 98.00 96 TRP A O 1
ATOM 808 N N . ALA A 1 97 ? -1.070 -1.548 -8.978 1.00 98.19 97 ALA A N 1
ATOM 809 C CA . ALA A 1 97 ? -1.074 -2.913 -9.502 1.00 98.19 97 ALA A CA 1
ATOM 810 C C . ALA A 1 97 ? -0.290 -3.867 -8.593 1.00 98.19 97 ALA A C 1
ATOM 812 O O . ALA A 1 97 ? -0.597 -5.061 -8.532 1.00 98.19 97 ALA A O 1
ATOM 813 N N . TRP A 1 98 ? 0.695 -3.344 -7.863 1.00 98.38 98 TRP A N 1
ATOM 814 C CA . TRP A 1 98 ? 1.535 -4.084 -6.931 1.00 98.38 98 TRP A CA 1
ATOM 815 C C . TRP A 1 98 ? 1.341 -3.626 -5.488 1.00 98.38 98 TRP A C 1
ATOM 817 O O . TRP A 1 98 ? 0.984 -2.490 -5.189 1.00 98.38 98 TRP A O 1
ATOM 827 N N . THR A 1 99 ? 1.583 -4.532 -4.547 1.00 98.00 99 THR A N 1
ATOM 828 C CA . THR A 1 99 ? 1.553 -4.233 -3.114 1.00 98.00 99 THR A CA 1
ATOM 829 C C . THR A 1 99 ? 2.704 -4.939 -2.420 1.00 98.00 99 THR A C 1
ATOM 831 O O . THR A 1 99 ? 2.930 -6.137 -2.620 1.00 98.00 99 THR A O 1
ATOM 834 N N . SER A 1 100 ? 3.445 -4.181 -1.615 1.00 97.62 100 SER A N 1
ATOM 835 C CA . SER A 1 100 ? 4.535 -4.692 -0.791 1.00 97.62 100 SER A CA 1
ATOM 836 C C . SER A 1 100 ? 3.994 -5.315 0.492 1.00 97.62 100 SER A C 1
ATOM 838 O O . SER A 1 100 ? 3.046 -4.826 1.102 1.00 97.62 100 SER A O 1
ATOM 840 N N . CYS A 1 101 ? 4.594 -6.415 0.931 1.00 98.25 101 CYS A N 1
ATOM 841 C CA . CYS A 1 101 ? 4.237 -7.035 2.197 1.00 98.25 101 CYS A CA 1
ATOM 842 C C . CYS A 1 101 ? 4.963 -6.367 3.366 1.00 98.25 101 CYS A C 1
ATOM 844 O O . CYS A 1 101 ? 6.188 -6.347 3.385 1.00 98.25 101 CYS A O 1
ATOM 846 N N . LEU A 1 102 ? 4.241 -5.909 4.391 1.00 97.88 102 LEU A N 1
ATOM 847 C CA . LEU A 1 102 ? 4.864 -5.283 5.568 1.00 97.88 102 LEU A CA 1
ATOM 848 C C . LEU A 1 102 ? 5.635 -6.287 6.448 1.00 97.88 102 LEU A C 1
ATOM 850 O O . LEU A 1 102 ? 6.514 -5.898 7.213 1.00 97.88 102 LEU A O 1
ATOM 854 N N . SER A 1 103 ? 5.350 -7.588 6.308 1.00 98.12 103 SER A N 1
ATOM 855 C CA . SER A 1 103 ? 6.039 -8.657 7.041 1.00 98.12 103 SER A CA 1
ATOM 856 C C . SER A 1 103 ? 7.275 -9.192 6.310 1.00 98.12 103 SER A C 1
ATOM 858 O O . SER A 1 103 ? 8.355 -9.215 6.892 1.00 98.12 103 SER A O 1
ATOM 860 N N . CYS A 1 104 ? 7.149 -9.613 5.044 1.00 98.25 104 CYS A N 1
ATOM 861 C CA . CYS A 1 104 ? 8.261 -10.224 4.296 1.00 98.25 104 CYS A CA 1
ATOM 862 C C . CYS A 1 104 ? 8.920 -9.303 3.265 1.00 98.25 104 CYS A C 1
ATOM 864 O O . CYS A 1 104 ? 9.898 -9.705 2.642 1.00 98.25 104 CYS A O 1
ATOM 866 N N . TRP A 1 105 ? 8.359 -8.112 3.040 1.00 96.88 105 TRP A N 1
ATOM 867 C CA . TRP A 1 105 ? 8.895 -7.044 2.184 1.00 96.88 105 TRP A CA 1
ATOM 868 C C . TRP A 1 105 ? 8.966 -7.399 0.695 1.00 96.88 105 TRP A C 1
ATOM 870 O O . TRP A 1 105 ? 9.428 -6.611 -0.126 1.00 96.88 105 TRP A O 1
ATOM 880 N N . GLY A 1 106 ? 8.452 -8.573 0.329 1.00 97.50 106 GLY A N 1
ATOM 881 C CA . GLY A 1 106 ? 8.246 -8.969 -1.052 1.00 97.50 106 GLY A CA 1
ATOM 882 C C . GLY A 1 106 ? 7.089 -8.201 -1.681 1.00 97.50 106 GLY A C 1
ATOM 883 O O . GLY A 1 106 ? 6.127 -7.833 -1.004 1.00 97.50 106 GLY A O 1
ATOM 884 N N . TRP A 1 107 ? 7.183 -7.996 -2.990 1.00 97.75 107 TRP A N 1
ATOM 885 C CA . TRP A 1 107 ? 6.116 -7.428 -3.803 1.00 97.75 107 TRP A CA 1
ATOM 886 C C . TRP A 1 107 ? 5.314 -8.546 -4.461 1.00 97.75 107 TRP A C 1
ATOM 888 O O . TRP A 1 107 ? 5.864 -9.547 -4.921 1.00 97.75 107 TRP A O 1
ATOM 898 N N . SER A 1 108 ? 4.002 -8.384 -4.516 1.00 97.88 108 SER A N 1
ATOM 899 C CA . SER A 1 108 ? 3.106 -9.249 -5.288 1.00 97.88 108 SER A CA 1
ATOM 900 C C . SER A 1 108 ? 2.032 -8.388 -5.927 1.00 97.88 108 SER A C 1
ATOM 902 O O . SER A 1 108 ? 1.781 -7.274 -5.451 1.00 97.88 108 SER A O 1
ATOM 904 N N . LYS A 1 109 ? 1.414 -8.869 -7.007 1.00 98.00 109 LYS A N 1
ATOM 905 C CA . LYS A 1 109 ? 0.305 -8.128 -7.599 1.00 98.00 109 LYS A CA 1
ATOM 906 C C . LYS A 1 109 ? -0.805 -7.991 -6.575 1.00 98.00 109 LYS A C 1
ATOM 908 O O . LYS A 1 109 ? -1.090 -8.947 -5.859 1.00 98.00 109 LYS A O 1
ATOM 913 N N . HIS A 1 110 ? -1.444 -6.832 -6.529 1.00 97.56 110 HIS A N 1
ATOM 914 C CA . HIS A 1 110 ? -2.513 -6.554 -5.580 1.00 97.56 110 HIS A CA 1
ATOM 915 C C . HIS A 1 110 ? -3.656 -7.580 -5.697 1.00 97.56 110 HIS A C 1
ATOM 917 O O . HIS A 1 110 ? -4.159 -8.051 -4.685 1.00 97.56 110 HIS A O 1
ATOM 923 N N . GLU A 1 111 ? -3.990 -8.011 -6.921 1.00 96.06 111 GLU A N 1
ATOM 924 C CA . GLU A 1 111 ?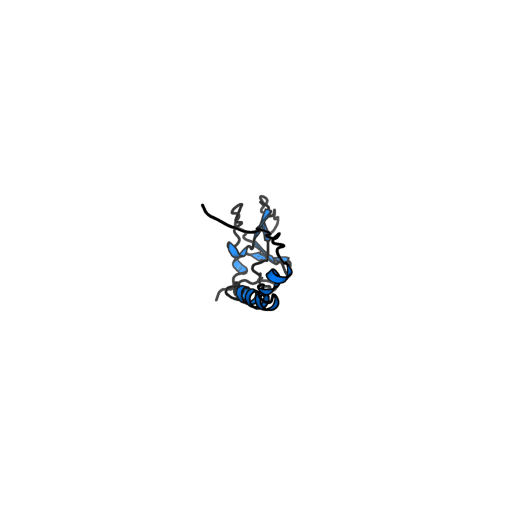 -5.004 -9.047 -7.183 1.00 96.06 111 GLU A CA 1
ATOM 925 C C . GLU A 1 111 ? -4.690 -10.407 -6.534 1.00 96.06 111 GLU A C 1
ATOM 927 O O . GLU A 1 111 ? -5.608 -11.104 -6.108 1.00 96.06 111 GLU A O 1
ATOM 932 N N . ASP A 1 112 ? -3.409 -10.769 -6.408 1.00 96.94 112 ASP A N 1
ATOM 933 C CA . ASP A 1 112 ? -2.993 -12.074 -5.884 1.00 96.94 112 ASP A CA 1
ATOM 934 C C . ASP A 1 112 ? -3.173 -12.172 -4.362 1.00 96.94 112 ASP A C 1
ATOM 936 O O . ASP A 1 112 ? -3.179 -13.273 -3.813 1.00 96.94 112 ASP A O 1
ATOM 940 N N . TRP A 1 113 ? -3.323 -11.037 -3.668 1.00 97.06 113 TRP A N 1
ATOM 941 C CA . TRP A 1 113 ? -3.546 -11.012 -2.221 1.00 97.06 113 TRP A CA 1
ATOM 942 C C . TRP A 1 113 ? -4.921 -11.546 -1.817 1.00 97.06 113 TRP A C 1
ATOM 944 O O . TRP A 1 113 ? -5.099 -11.917 -0.658 1.00 97.06 113 TRP A O 1
ATOM 954 N N . TYR A 1 114 ? -5.879 -11.574 -2.745 1.00 94.69 114 TYR A N 1
ATOM 955 C CA . TYR A 1 114 ? -7.245 -12.017 -2.499 1.00 94.69 114 TYR A CA 1
ATOM 956 C C . TYR A 1 114 ? -7.383 -13.517 -2.775 1.00 94.69 114 TYR A C 1
ATOM 958 O O . TYR A 1 114 ? -7.278 -13.981 -3.913 1.00 94.69 114 TYR A O 1
ATOM 966 N N . GLU A 1 115 ? -7.659 -14.286 -1.728 1.00 88.69 115 GLU A N 1
ATOM 967 C CA . GLU A 1 115 ? -8.003 -15.699 -1.831 1.00 88.69 115 GLU A CA 1
ATOM 968 C C . GLU A 1 115 ? -9.393 -15.837 -2.458 1.00 88.69 115 GLU A C 1
ATOM 970 O O . GLU A 1 115 ? -10.352 -15.192 -2.031 1.00 88.69 115 GLU A O 1
ATOM 975 N N . ARG A 1 116 ? -9.493 -16.665 -3.501 1.00 80.25 116 ARG A N 1
ATOM 976 C CA . ARG A 1 116 ? -10.782 -17.050 -4.083 1.00 80.25 116 ARG A CA 1
ATOM 977 C C . ARG A 1 116 ? -11.290 -18.282 -3.342 1.00 80.25 116 ARG A C 1
ATOM 979 O O . ARG A 1 116 ? -10.507 -19.209 -3.137 1.00 80.25 116 ARG A O 1
ATOM 986 N N . ASP A 1 117 ? -12.566 -18.260 -2.975 1.00 58.91 117 ASP A N 1
ATOM 987 C CA . ASP A 1 117 ? -13.277 -19.408 -2.399 1.00 58.91 117 ASP A CA 1
ATOM 988 C C . ASP A 1 117 ? -13.488 -20.538 -3.427 1.00 58.91 117 ASP A C 1
ATOM 990 O O . ASP A 1 117 ? -13.639 -20.234 -4.639 1.00 58.91 117 ASP A O 1
#

Radius of gyration: 28.14 Å; chains: 1; bounding box: 56×65×71 Å

Sequence (117 aa):
MRNDLTNLSNSSRTFNLLEFRRSLPDEEKVTDRIGEIDSIDGNRNIRCPICRWQPQHLDRWTCWDCDYPEYFYEGCGTEWNTFETGGKCPTCFHQWAWTSCLSCWGWSKHEDWYERD

Foldseek 3Di:
DDDDDDDDDDDDPPPPPVVVVVPDDDPVVVVVVVVVVQPPCQPPFFADLPPRDGDGQPDWDFQAQDPPPQRRHPGPGDIHDCVVPLQADPPPRDRQQWDADPVPRDIDGSVSRGHDD

pLDDT: mean 78.66, std 23.09, range [29.81, 98.56]